Protein AF-A0A8T3MN57-F1 (afdb_monomer_lite)

Structure (mmCIF, N/CA/C/O backbone):
data_AF-A0A8T3MN57-F1
#
_entry.id   AF-A0A8T3MN57-F1
#
loop_
_atom_site.group_PDB
_atom_site.id
_atom_site.type_symbol
_atom_site.label_atom_id
_atom_site.label_alt_id
_atom_site.label_comp_id
_atom_site.label_asym_id
_atom_site.label_entity_id
_atom_site.label_seq_id
_atom_site.pdbx_PDB_ins_code
_atom_site.Cartn_x
_atom_site.Cartn_y
_atom_site.Cartn_z
_atom_site.occupancy
_atom_site.B_iso_or_equiv
_atom_site.auth_seq_id
_atom_site.auth_comp_id
_atom_site.auth_asym_id
_atom_site.auth_atom_id
_atom_site.pdbx_PDB_model_num
ATOM 1 N N . MET A 1 1 ? 10.415 9.735 13.860 1.00 86.62 1 MET A N 1
ATOM 2 C CA . MET A 1 1 ? 10.614 9.845 12.391 1.00 86.62 1 MET A CA 1
ATOM 3 C C . MET A 1 1 ? 10.932 8.474 11.804 1.00 86.62 1 MET A C 1
ATOM 5 O O . MET A 1 1 ? 11.729 7.764 12.402 1.00 86.62 1 MET A O 1
ATOM 9 N N . LEU A 1 2 ? 10.327 8.122 10.667 1.00 91.94 2 LEU A N 1
ATOM 10 C CA . LEU A 1 2 ? 10.632 6.912 9.894 1.00 91.94 2 LEU A CA 1
ATOM 11 C C . LEU A 1 2 ? 11.385 7.327 8.621 1.00 91.94 2 LEU A C 1
ATOM 13 O O . LEU A 1 2 ? 10.950 8.256 7.946 1.00 91.94 2 LEU A O 1
ATOM 17 N N . THR A 1 3 ? 12.515 6.693 8.307 1.00 95.44 3 THR A N 1
ATOM 18 C CA . THR A 1 3 ? 13.317 7.001 7.110 1.00 95.44 3 THR A CA 1
ATOM 19 C C . THR A 1 3 ? 13.701 5.732 6.356 1.00 95.44 3 THR A C 1
ATOM 21 O O . THR A 1 3 ? 13.674 4.632 6.911 1.00 95.44 3 THR A O 1
ATOM 24 N N . ALA A 1 4 ? 14.122 5.879 5.098 1.00 95.62 4 ALA A N 1
ATOM 25 C CA . ALA A 1 4 ? 14.683 4.778 4.312 1.00 95.62 4 ALA A CA 1
ATOM 26 C C . ALA A 1 4 ? 15.843 4.082 5.057 1.00 95.62 4 ALA A C 1
ATOM 28 O O . ALA A 1 4 ? 15.844 2.868 5.259 1.00 95.62 4 ALA A O 1
ATOM 29 N N . ALA A 1 5 ? 16.769 4.876 5.611 1.00 96.06 5 ALA A N 1
ATOM 30 C CA . ALA A 1 5 ? 17.891 4.370 6.399 1.00 96.06 5 ALA A CA 1
ATOM 31 C C . ALA A 1 5 ? 17.444 3.596 7.653 1.00 96.06 5 ALA A C 1
ATOM 33 O O . ALA A 1 5 ? 17.951 2.504 7.906 1.00 96.06 5 ALA A O 1
ATOM 34 N N . SER A 1 6 ? 16.474 4.114 8.422 1.00 95.75 6 SER A N 1
ATOM 35 C CA . SER A 1 6 ? 16.003 3.445 9.646 1.00 95.75 6 SER A CA 1
ATOM 36 C C . SER A 1 6 ? 15.219 2.161 9.371 1.00 95.75 6 SER A C 1
ATOM 38 O O . SER A 1 6 ? 15.065 1.336 10.265 1.00 95.75 6 SER A O 1
ATOM 40 N N . THR A 1 7 ? 14.699 2.004 8.155 1.00 97.38 7 THR A N 1
ATOM 41 C CA . THR A 1 7 ? 13.904 0.841 7.736 1.00 97.38 7 THR A CA 1
ATOM 42 C C . THR A 1 7 ? 14.691 -0.141 6.876 1.00 97.38 7 THR A C 1
ATOM 44 O O . THR A 1 7 ? 14.177 -1.213 6.566 1.00 97.38 7 THR A O 1
ATOM 47 N N . SER A 1 8 ? 15.946 0.175 6.525 1.00 97.00 8 SER A N 1
ATOM 48 C CA . SER A 1 8 ? 16.745 -0.617 5.581 1.00 97.00 8 SER A CA 1
ATOM 49 C C . SER A 1 8 ? 16.083 -0.778 4.202 1.00 97.00 8 SER A C 1
ATOM 51 O O . SER A 1 8 ? 16.273 -1.796 3.536 1.00 97.00 8 SER A O 1
ATOM 53 N N . THR A 1 9 ? 15.337 0.240 3.775 1.00 97.88 9 THR A N 1
ATOM 54 C CA . THR A 1 9 ? 14.643 0.326 2.481 1.00 97.88 9 THR A CA 1
ATOM 55 C C . THR A 1 9 ? 15.284 1.411 1.617 1.00 97.88 9 THR A C 1
ATOM 57 O O . THR A 1 9 ? 16.146 2.155 2.089 1.00 97.88 9 THR A O 1
ATOM 60 N N . GLU A 1 10 ? 14.862 1.519 0.361 1.00 98.12 10 GLU A N 1
ATOM 61 C CA . GLU A 1 10 ? 15.257 2.633 -0.504 1.00 98.12 10 GLU A CA 1
ATOM 62 C C . GLU A 1 10 ? 14.356 3.863 -0.318 1.00 98.12 10 GLU A C 1
ATOM 64 O O . GLU A 1 10 ? 14.734 4.984 -0.639 1.00 98.12 10 GLU A O 1
ATOM 69 N N . GLY A 1 11 ? 13.163 3.689 0.244 1.00 97.50 11 GLY A N 1
ATOM 70 C CA . GLY A 1 11 ? 12.185 4.758 0.379 1.00 97.50 11 GLY A CA 1
ATOM 71 C C . GLY A 1 11 ? 10.999 4.318 1.218 1.00 97.50 11 GLY A C 1
ATOM 72 O O . GLY A 1 11 ? 10.623 3.149 1.205 1.00 97.50 11 GLY A O 1
ATOM 73 N N . VAL A 1 12 ? 10.400 5.269 1.930 1.00 97.62 12 VAL A N 1
ATOM 74 C CA . VAL A 1 12 ? 9.142 5.082 2.658 1.00 97.62 12 VAL A CA 1
ATOM 75 C C . VAL A 1 12 ? 8.203 6.239 2.341 1.00 97.62 12 VAL A C 1
ATOM 77 O O . VAL A 1 12 ? 8.647 7.389 2.320 1.00 97.62 12 VAL A O 1
ATOM 80 N N . LYS A 1 13 ? 6.926 5.951 2.083 1.00 96.56 13 LYS A N 1
ATOM 81 C CA . LYS A 1 13 ? 5.904 6.963 1.781 1.00 96.56 13 LYS A CA 1
ATOM 82 C C . LYS A 1 13 ? 4.506 6.518 2.213 1.00 96.56 13 LYS A C 1
ATOM 84 O O . LYS A 1 13 ? 4.314 5.389 2.664 1.00 96.56 13 LYS A O 1
ATOM 89 N N . ASP A 1 14 ? 3.556 7.431 2.04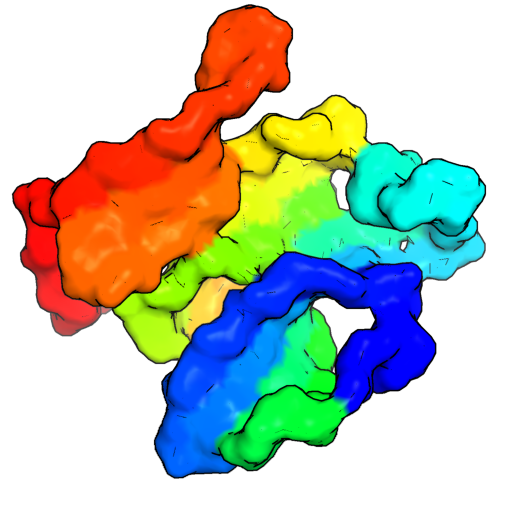3 1.00 96.62 14 ASP A N 1
ATOM 90 C CA . ASP A 1 14 ? 2.112 7.192 2.111 1.00 96.62 14 ASP A CA 1
ATOM 91 C C . ASP A 1 14 ? 1.664 6.447 3.385 1.00 96.62 14 ASP A C 1
ATOM 93 O O . ASP A 1 14 ? 1.171 5.321 3.307 1.00 96.62 14 ASP A O 1
ATOM 97 N N . PRO A 1 15 ? 1.875 7.031 4.582 1.00 96.69 15 PRO A N 1
ATOM 98 C CA . PRO A 1 15 ? 1.533 6.368 5.831 1.00 96.69 15 PRO A CA 1
ATOM 99 C C . PRO A 1 15 ? 0.013 6.306 6.052 1.00 96.69 15 PRO A C 1
ATOM 101 O O . PRO A 1 15 ? -0.676 7.322 5.987 1.00 96.69 15 PRO A O 1
ATOM 104 N N . VAL A 1 16 ? -0.486 5.136 6.449 1.00 96.50 16 VAL A N 1
ATOM 105 C CA . VAL A 1 16 ? -1.819 4.939 7.036 1.00 96.50 16 VAL A CA 1
ATOM 106 C C . VAL A 1 16 ? -1.643 4.690 8.527 1.00 96.50 16 VAL A C 1
ATOM 108 O O . VAL A 1 16 ? -1.056 3.685 8.926 1.00 96.50 16 VAL A O 1
ATOM 111 N N . ILE A 1 17 ? -2.136 5.608 9.358 1.00 94.94 17 ILE A N 1
ATOM 112 C CA . ILE A 1 17 ? -2.000 5.531 10.816 1.00 94.94 17 ILE A CA 1
ATOM 113 C C . ILE A 1 17 ? -3.338 5.128 11.428 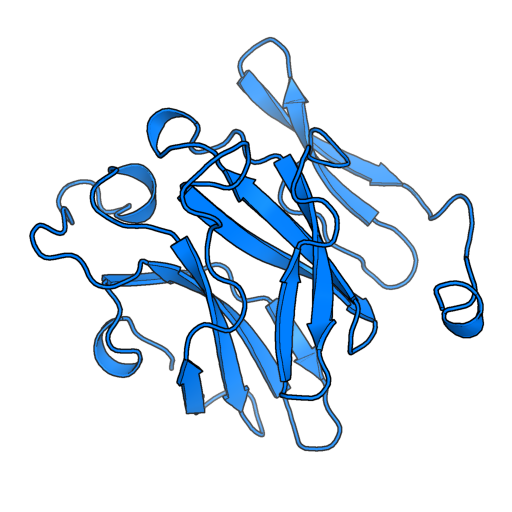1.00 94.94 17 ILE A C 1
ATOM 115 O O . ILE A 1 17 ? -4.352 5.784 11.201 1.00 94.94 17 ILE A O 1
ATOM 119 N N . VAL A 1 18 ? -3.326 4.077 12.242 1.00 93.81 18 VAL A N 1
ATOM 120 C CA . VAL A 1 18 ? -4.500 3.590 12.970 1.00 93.81 18 VAL A CA 1
ATOM 121 C C . VAL A 1 18 ? -4.200 3.466 14.457 1.00 93.81 18 VAL A C 1
ATOM 123 O O . VAL A 1 18 ? -3.080 3.147 14.864 1.00 93.81 18 VAL A O 1
ATOM 126 N N . ALA A 1 19 ? -5.214 3.713 15.281 1.00 93.00 19 ALA A N 1
ATOM 127 C CA . ALA A 1 19 ? -5.130 3.445 16.707 1.00 93.00 19 ALA A CA 1
ATOM 128 C C . ALA A 1 19 ? -5.146 1.932 16.975 1.00 93.00 19 ALA A C 1
ATOM 130 O O . ALA A 1 19 ? -5.798 1.153 16.282 1.00 93.00 19 ALA A O 1
ATOM 131 N N . SER A 1 20 ? -4.439 1.532 18.021 1.00 89.12 20 SER A N 1
ATOM 132 C CA . SER A 1 20 ? -4.390 0.180 18.566 1.00 89.12 20 SER A CA 1
ATOM 133 C C . SER A 1 20 ? -4.473 0.254 20.093 1.00 89.12 20 SER A C 1
ATOM 135 O O . SER A 1 20 ? -4.342 1.333 20.671 1.00 89.12 20 SER A O 1
ATOM 137 N N . GLY A 1 21 ? -4.662 -0.885 20.764 1.00 86.62 21 GLY A N 1
ATOM 138 C CA . GLY A 1 21 ? -4.699 -0.922 22.233 1.00 86.62 21 GLY A CA 1
ATOM 139 C C . GLY A 1 21 ? -3.417 -0.407 22.904 1.00 86.62 21 GLY A C 1
ATOM 140 O O . GLY A 1 21 ? -3.483 0.119 24.011 1.00 86.62 21 GLY A O 1
ATOM 141 N N . ASP A 1 22 ? -2.277 -0.495 22.212 1.00 84.88 22 ASP A N 1
ATOM 142 C CA . ASP A 1 22 ? -0.946 -0.182 22.749 1.00 84.88 22 ASP A CA 1
ATOM 143 C C . ASP A 1 22 ? -0.338 1.120 22.185 1.00 84.88 22 ASP A C 1
ATOM 145 O O . ASP A 1 22 ? 0.837 1.420 22.420 1.00 84.88 22 ASP A O 1
ATOM 149 N N . GLY A 1 23 ? -1.124 1.908 21.441 1.00 94.19 23 GLY A N 1
ATOM 150 C CA . GLY A 1 23 ? -0.684 3.146 20.793 1.00 94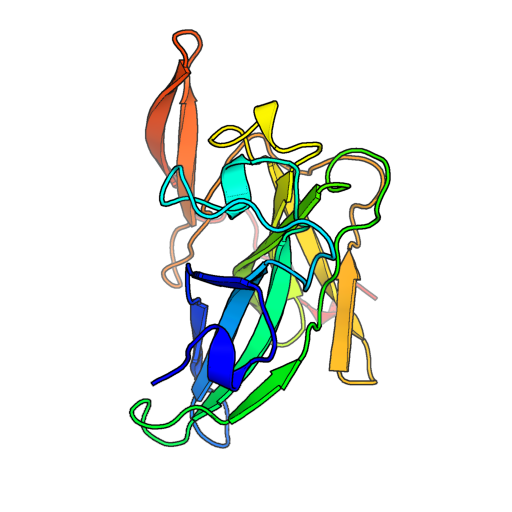.19 23 GLY A CA 1
ATOM 151 C C . GLY A 1 23 ? -1.123 3.216 19.335 1.00 94.19 23 GLY A C 1
ATOM 152 O O . GLY A 1 23 ? -2.262 2.900 19.004 1.00 94.19 23 GLY A O 1
ATOM 153 N N . LEU A 1 24 ? -0.219 3.605 18.446 1.00 95.75 24 LEU A N 1
ATOM 154 C CA . LEU A 1 24 ? -0.457 3.766 17.016 1.00 95.75 24 LEU A CA 1
ATOM 155 C C . LEU A 1 24 ? 0.288 2.707 16.207 1.00 95.75 24 LEU A C 1
ATOM 157 O O . LEU A 1 24 ? 1.443 2.373 16.484 1.00 95.75 24 LEU A O 1
ATOM 161 N N . VAL A 1 25 ? -0.365 2.247 15.149 1.00 96.06 25 VAL A N 1
ATOM 162 C CA . VAL A 1 25 ? 0.226 1.429 14.096 1.00 96.06 25 VAL A CA 1
ATOM 163 C C . VAL A 1 25 ? 0.253 2.257 12.820 1.00 96.06 25 VAL A C 1
ATOM 165 O O . VAL A 1 25 ? -0.745 2.875 12.459 1.00 96.06 25 VAL A O 1
ATOM 168 N N . MET A 1 26 ? 1.391 2.263 12.139 1.00 97.06 26 MET A N 1
ATOM 169 C CA . MET A 1 26 ? 1.563 2.841 10.814 1.00 97.06 26 MET A CA 1
ATOM 170 C C . MET A 1 26 ? 1.775 1.716 9.810 1.00 97.06 26 MET A C 1
ATOM 172 O O . MET A 1 26 ? 2.689 0.914 9.983 1.00 97.06 26 MET A O 1
ATOM 176 N N . PHE A 1 27 ? 0.980 1.702 8.749 1.00 98.06 27 PHE A N 1
ATOM 177 C CA . PHE A 1 27 ? 1.291 0.993 7.512 1.00 98.06 27 PHE A CA 1
ATOM 178 C C . PHE A 1 27 ? 1.934 1.993 6.562 1.00 98.06 27 PHE A C 1
ATOM 180 O O . PHE A 1 27 ? 1.442 3.110 6.436 1.00 98.06 27 PHE A O 1
ATOM 187 N N . ALA A 1 28 ? 3.043 1.632 5.931 1.00 98.25 28 ALA A N 1
ATOM 188 C CA . ALA A 1 28 ? 3.737 2.506 4.993 1.00 98.25 28 ALA A CA 1
ATOM 189 C C . ALA A 1 28 ? 4.123 1.728 3.740 1.00 98.25 28 ALA A C 1
ATOM 191 O O . ALA A 1 28 ? 4.542 0.570 3.829 1.00 98.25 28 ALA A O 1
ATOM 192 N N . SER A 1 29 ? 4.034 2.392 2.589 1.00 98.12 29 SER A N 1
ATOM 193 C CA . SER A 1 29 ? 4.659 1.901 1.366 1.00 98.12 29 SER A CA 1
ATOM 194 C C . SER A 1 29 ? 6.175 1.998 1.520 1.00 98.12 29 SER A C 1
ATOM 196 O O . SER A 1 29 ? 6.707 3.039 1.910 1.00 98.12 29 SER A O 1
ATOM 198 N N . ALA A 1 30 ? 6.861 0.895 1.252 1.00 98.44 30 ALA A N 1
ATOM 199 C CA . ALA A 1 30 ? 8.286 0.716 1.446 1.00 98.44 30 ALA A CA 1
ATOM 200 C C . ALA A 1 30 ? 8.920 0.184 0.158 1.00 98.44 30 ALA A C 1
ATOM 202 O O . ALA A 1 30 ? 8.650 -0.943 -0.262 1.00 98.44 30 ALA A O 1
ATOM 203 N N . ALA A 1 31 ? 9.797 0.982 -0.448 1.00 98.19 31 ALA A N 1
ATOM 204 C CA . ALA A 1 31 ? 10.600 0.563 -1.586 1.00 98.19 31 ALA A CA 1
ATOM 205 C C . ALA A 1 31 ? 11.656 -0.440 -1.106 1.00 98.19 31 ALA A C 1
ATOM 207 O O . ALA A 1 31 ? 12.621 -0.078 -0.429 1.00 98.19 31 ALA A O 1
ATOM 208 N N . LEU A 1 32 ? 11.454 -1.716 -1.422 1.00 97.75 32 LEU A N 1
ATOM 209 C CA . LEU A 1 32 ? 12.353 -2.794 -1.033 1.00 97.75 32 LEU A CA 1
ATOM 210 C C . LEU A 1 32 ? 13.770 -2.530 -1.550 1.00 97.75 32 LEU A C 1
ATOM 212 O O . LEU A 1 32 ? 13.963 -1.963 -2.626 1.00 97.75 32 LEU A O 1
ATOM 216 N N . ARG A 1 33 ? 14.763 -2.975 -0.773 1.00 96.75 33 ARG A N 1
ATOM 217 C CA . ARG A 1 33 ? 16.181 -2.828 -1.115 1.00 96.75 33 ARG A CA 1
ATOM 218 C C . ARG A 1 33 ? 16.462 -3.389 -2.507 1.00 96.75 33 ARG A C 1
ATOM 220 O O . ARG A 1 33 ? 16.067 -4.513 -2.819 1.00 96.75 33 ARG A O 1
ATOM 227 N N . SER A 1 34 ? 17.213 -2.631 -3.296 1.00 95.50 34 SER A N 1
ATOM 228 C CA . SER A 1 34 ? 17.650 -3.027 -4.632 1.00 95.50 34 SER A CA 1
ATOM 229 C C . SER A 1 34 ? 19.171 -3.021 -4.733 1.00 95.50 34 SER A C 1
ATOM 231 O O . SER A 1 34 ? 19.857 -2.318 -3.998 1.00 95.50 34 SER A O 1
ATOM 233 N N . ALA A 1 35 ? 19.716 -3.823 -5.647 1.00 95.44 35 ALA A N 1
ATOM 234 C CA . ALA A 1 35 ? 21.143 -3.790 -5.969 1.00 95.44 35 ALA A CA 1
ATOM 235 C C . ALA A 1 35 ? 21.511 -2.595 -6.866 1.00 95.44 35 ALA A C 1
ATOM 237 O O . ALA A 1 35 ? 22.678 -2.215 -6.937 1.00 95.44 35 ALA A O 1
ATOM 238 N N . VAL A 1 36 ? 20.524 -2.027 -7.563 1.00 95.62 36 VAL A N 1
ATOM 239 C CA . VAL A 1 36 ? 20.692 -0.942 -8.539 1.00 95.62 36 VAL A CA 1
ATOM 240 C C . VAL A 1 36 ? 19.615 0.137 -8.350 1.00 95.62 36 VAL A C 1
ATOM 242 O O . VAL A 1 36 ? 18.882 0.426 -9.292 1.00 95.62 36 VAL A O 1
ATOM 245 N N . PRO A 1 37 ? 19.461 0.707 -7.139 1.00 95.69 37 PRO A N 1
ATOM 246 C CA . PRO A 1 37 ? 18.421 1.696 -6.887 1.00 95.69 37 PRO A CA 1
ATOM 247 C C . PRO A 1 37 ? 18.670 2.964 -7.712 1.00 95.69 37 PRO A C 1
ATOM 249 O O . PRO A 1 37 ? 19.789 3.483 -7.739 1.00 95.69 37 PRO A O 1
ATOM 252 N N . ASP A 1 38 ? 17.623 3.481 -8.354 1.00 96.56 38 ASP A N 1
ATOM 253 C CA . ASP A 1 38 ? 17.659 4.769 -9.046 1.00 96.56 38 ASP A CA 1
ATOM 254 C C . ASP A 1 38 ? 16.920 5.840 -8.237 1.00 96.56 38 ASP A C 1
ATOM 256 O O . ASP A 1 38 ? 15.705 5.804 -8.061 1.00 96.56 38 ASP A O 1
ATOM 260 N N . HIS A 1 39 ? 17.682 6.813 -7.740 1.00 96.12 39 HIS A N 1
ATOM 261 C CA . HIS A 1 39 ? 17.171 7.959 -6.986 1.00 96.12 39 HIS A CA 1
ATOM 262 C C . HIS A 1 39 ? 17.148 9.253 -7.815 1.00 96.12 39 HIS A C 1
ATOM 264 O O . HIS A 1 39 ? 16.785 10.306 -7.292 1.00 96.12 39 HIS A O 1
ATOM 270 N N . ALA A 1 40 ? 17.543 9.221 -9.095 1.00 96.56 40 ALA A N 1
ATOM 271 C CA . ALA A 1 40 ? 17.743 10.423 -9.907 1.00 96.56 40 ALA A CA 1
ATOM 272 C C . ALA A 1 40 ? 16.446 11.202 -10.181 1.00 96.56 40 ALA A C 1
ATOM 274 O O . ALA A 1 40 ? 16.484 12.427 -10.298 1.00 96.56 40 ALA A O 1
ATOM 275 N N . SER A 1 41 ? 15.303 10.511 -10.262 1.00 92.75 41 SER A N 1
ATOM 276 C CA . SER A 1 41 ? 13.984 11.124 -10.480 1.00 92.75 41 SER A CA 1
ATOM 277 C C . SER A 1 41 ? 13.402 11.794 -9.228 1.00 92.75 41 SER A C 1
ATOM 279 O O . SER A 1 41 ? 12.466 12.583 -9.341 1.00 92.75 41 SER A O 1
ATOM 281 N N . GLY A 1 42 ? 13.909 11.462 -8.035 1.00 93.06 42 GLY A N 1
ATOM 282 C CA . GLY A 1 42 ? 13.272 11.799 -6.757 1.00 93.06 42 GLY A CA 1
ATOM 283 C C . GLY A 1 42 ? 12.045 10.940 -6.408 1.00 93.06 42 GLY A C 1
ATOM 284 O O . GLY A 1 42 ? 11.524 11.065 -5.303 1.00 93.06 42 GLY A O 1
ATOM 285 N N . ASP A 1 43 ? 11.614 10.046 -7.302 1.00 94.06 43 ASP A N 1
ATOM 286 C CA . ASP A 1 43 ? 10.555 9.059 -7.077 1.00 94.06 43 ASP A CA 1
ATOM 287 C C . ASP A 1 43 ? 11.069 7.667 -7.442 1.00 94.06 43 ASP A C 1
ATOM 289 O O . ASP A 1 43 ? 10.873 7.181 -8.557 1.00 94.06 43 ASP A O 1
ATOM 293 N N . ILE A 1 44 ? 11.743 7.021 -6.488 1.00 96.25 44 ILE A N 1
ATOM 294 C CA . ILE A 1 44 ? 12.288 5.675 -6.687 1.00 96.25 44 ILE A CA 1
ATOM 295 C C . ILE A 1 44 ? 11.195 4.637 -6.976 1.00 96.25 44 ILE A C 1
ATOM 297 O O . ILE A 1 44 ? 11.441 3.687 -7.720 1.00 96.25 44 ILE A O 1
ATOM 301 N N . PHE A 1 45 ? 9.974 4.844 -6.467 1.00 96.44 45 PHE A N 1
ATOM 302 C CA . PHE A 1 45 ? 8.838 3.946 -6.684 1.00 96.44 45 PHE A CA 1
ATOM 303 C C . PHE A 1 45 ? 8.413 3.909 -8.155 1.00 96.44 45 PHE A C 1
ATOM 305 O O . PHE A 1 45 ? 7.950 2.873 -8.620 1.00 96.44 45 PHE A O 1
ATOM 312 N N . GLY A 1 46 ? 8.627 4.989 -8.907 1.00 96.06 46 GLY A N 1
ATOM 313 C CA . GLY A 1 46 ? 8.325 5.069 -10.337 1.00 96.06 46 GLY A CA 1
ATOM 314 C C . GLY A 1 46 ? 9.441 4.588 -11.275 1.00 96.06 46 GLY A C 1
ATOM 315 O O . GLY A 1 46 ? 9.282 4.688 -12.487 1.00 96.06 46 GLY A O 1
ATOM 316 N N . THR A 1 47 ? 10.579 4.098 -10.766 1.00 96.19 47 THR A N 1
ATOM 317 C CA . THR A 1 47 ? 11.766 3.824 -11.613 1.00 96.19 47 THR A CA 1
ATOM 318 C C . THR A 1 47 ? 11.841 2.419 -12.199 1.00 96.19 47 THR A C 1
ATOM 320 O O . THR A 1 47 ? 12.628 2.181 -13.112 1.00 96.19 47 THR A O 1
ATOM 323 N N . GLY A 1 48 ? 11.103 1.454 -11.648 1.00 95.94 48 GLY A N 1
ATOM 324 C CA . GLY A 1 48 ? 11.245 0.042 -12.021 1.00 95.94 48 GLY A CA 1
ATOM 325 C C . GLY A 1 48 ? 12.452 -0.657 -11.395 1.00 95.94 48 GLY A C 1
ATOM 326 O O . GLY A 1 48 ? 12.635 -1.855 -11.600 1.00 95.94 48 GLY A O 1
ATOM 327 N N . THR A 1 49 ? 13.268 0.053 -10.608 1.00 96.62 49 THR A N 1
ATOM 328 C CA . THR A 1 49 ? 14.468 -0.516 -9.970 1.00 96.62 49 THR A CA 1
ATOM 329 C C . THR A 1 49 ? 14.202 -1.135 -8.599 1.00 96.62 49 THR A C 1
ATOM 331 O O . THR A 1 49 ? 15.073 -1.818 -8.058 1.00 96.62 49 THR A O 1
ATOM 334 N N . VAL A 1 50 ? 13.006 -0.935 -8.044 1.00 97.19 50 VAL A N 1
ATOM 335 C CA . VAL A 1 50 ? 12.561 -1.438 -6.736 1.00 97.19 50 VAL A CA 1
ATOM 336 C C . VAL A 1 50 ? 11.174 -2.060 -6.855 1.00 97.19 50 VAL A C 1
ATOM 338 O O . VAL A 1 50 ? 10.456 -1.801 -7.810 1.00 97.19 50 VAL A O 1
ATOM 341 N N . ARG A 1 51 ? 10.776 -2.851 -5.860 1.00 97.75 51 ARG A N 1
ATOM 342 C CA . ARG A 1 51 ? 9.371 -3.230 -5.631 1.00 97.75 51 ARG A CA 1
ATOM 343 C C . ARG A 1 51 ? 8.852 -2.512 -4.391 1.00 97.75 51 ARG A C 1
ATOM 345 O O . ARG A 1 51 ? 9.643 -2.193 -3.506 1.00 97.75 51 ARG A O 1
ATOM 352 N N . SER A 1 52 ? 7.549 -2.271 -4.318 1.00 97.94 52 SER A N 1
ATOM 353 C CA . SER A 1 52 ? 6.909 -1.491 -3.254 1.00 97.94 52 SER A CA 1
ATOM 354 C C . SER A 1 52 ? 6.037 -2.387 -2.375 1.00 97.94 52 SER A C 1
ATOM 356 O O . SER A 1 52 ? 4.976 -2.839 -2.790 1.00 97.94 52 SER A O 1
ATOM 358 N N . ALA A 1 53 ? 6.485 -2.675 -1.158 1.00 98.62 53 ALA A N 1
ATOM 359 C CA . ALA A 1 53 ? 5.724 -3.466 -0.192 1.00 98.62 53 ALA A CA 1
ATOM 360 C C . ALA A 1 53 ? 4.990 -2.571 0.807 1.00 98.62 53 ALA A C 1
ATOM 362 O O . ALA A 1 53 ? 5.372 -1.423 1.020 1.00 98.62 53 ALA A O 1
ATOM 363 N N . THR A 1 54 ? 3.994 -3.113 1.502 1.00 98.75 54 THR A N 1
ATOM 364 C CA . THR A 1 54 ? 3.542 -2.513 2.757 1.00 98.75 54 THR A CA 1
ATOM 365 C C . THR A 1 54 ? 4.404 -3.055 3.873 1.00 98.75 54 THR A C 1
ATOM 367 O O . THR A 1 54 ? 4.488 -4.270 4.049 1.00 98.75 54 THR A O 1
ATOM 370 N N . GLY A 1 55 ? 4.981 -2.175 4.680 1.00 98.38 55 GLY A N 1
ATOM 371 C CA . GLY A 1 55 ? 5.495 -2.560 5.986 1.00 98.38 55 GLY A CA 1
ATOM 372 C C . GLY A 1 55 ? 4.826 -1.812 7.120 1.00 98.38 55 GLY A C 1
ATOM 373 O O . GLY A 1 55 ? 4.004 -0.920 6.906 1.00 98.38 55 GLY A O 1
ATOM 374 N N . ILE A 1 56 ? 5.161 -2.227 8.336 1.00 97.62 56 ILE A N 1
ATOM 375 C CA . ILE A 1 56 ? 4.487 -1.786 9.550 1.00 97.62 56 ILE A CA 1
ATOM 376 C C . ILE A 1 56 ? 5.477 -1.164 10.538 1.00 97.62 56 ILE A C 1
ATOM 378 O O . ILE A 1 56 ? 6.608 -1.631 10.711 1.00 97.62 56 ILE A O 1
ATOM 382 N N . ALA A 1 57 ? 5.040 -0.110 11.219 1.00 97.19 57 ALA A N 1
ATOM 383 C CA . ALA A 1 57 ? 5.732 0.473 12.356 1.00 97.19 57 ALA A CA 1
ATOM 384 C C . ALA A 1 57 ? 4.766 0.717 13.517 1.00 97.19 57 ALA A C 1
ATOM 386 O O . ALA A 1 57 ? 3.583 0.970 13.309 1.00 97.19 57 ALA A O 1
ATOM 387 N N . GLN A 1 58 ? 5.278 0.689 14.745 1.00 96.00 58 GLN A N 1
ATOM 388 C CA . GLN A 1 58 ? 4.506 1.015 15.946 1.00 96.00 58 GLN A CA 1
ATOM 389 C C . GLN A 1 58 ? 5.057 2.261 16.630 1.00 96.00 58 GLN A C 1
ATOM 391 O O . GLN A 1 58 ? 6.269 2.457 16.687 1.00 96.00 58 GLN A O 1
ATOM 396 N N . GLY A 1 59 ? 4.183 3.091 17.185 1.00 94.12 59 GLY A N 1
ATOM 397 C CA . GLY A 1 59 ? 4.570 4.272 17.951 1.00 94.12 59 GLY A CA 1
ATOM 398 C C . GLY A 1 59 ? 3.553 4.558 19.046 1.00 94.12 59 GLY A C 1
ATOM 399 O O . GLY A 1 59 ? 2.359 4.479 18.802 1.00 94.12 59 GLY A O 1
ATOM 400 N N . ARG A 1 60 ? 3.994 4.900 20.262 1.00 88.19 60 ARG A N 1
ATOM 401 C CA . ARG A 1 60 ? 3.061 5.187 21.372 1.00 88.19 60 ARG A CA 1
ATOM 402 C C . ARG A 1 60 ? 2.292 6.495 21.171 1.00 88.19 60 ARG A C 1
ATOM 404 O O . ARG A 1 60 ? 1.082 6.516 21.342 1.00 88.19 60 ARG A O 1
ATOM 411 N N . GLU A 1 61 ? 3.002 7.553 20.783 1.00 85.06 61 GLU A N 1
ATOM 412 C CA . GLU A 1 61 ? 2.468 8.926 20.686 1.00 85.06 61 GLU A CA 1
ATOM 413 C C . GLU A 1 61 ? 2.664 9.542 19.286 1.00 85.06 61 GLU A C 1
ATOM 415 O O . GLU A 1 61 ? 2.394 10.715 19.065 1.00 85.06 61 GLU A O 1
ATOM 420 N N . GLY A 1 62 ? 3.146 8.758 18.314 1.00 80.31 62 GLY A N 1
ATOM 421 C CA . GLY A 1 62 ? 3.325 9.194 16.920 1.00 80.31 62 GLY A CA 1
ATOM 422 C C . GLY A 1 62 ? 4.613 9.973 16.619 1.00 80.31 62 GLY A C 1
ATOM 423 O O . GLY A 1 62 ? 4.897 10.268 15.459 1.00 80.31 62 GLY A O 1
ATOM 424 N N . GLU A 1 63 ? 5.438 10.258 17.628 1.00 86.00 63 GLU A N 1
ATOM 425 C CA . GLU A 1 63 ? 6.710 10.981 17.457 1.00 86.00 63 GLU A CA 1
ATOM 426 C C . GLU A 1 63 ? 7.871 10.050 17.044 1.00 86.00 63 GLU A C 1
ATOM 428 O O . GLU A 1 63 ? 8.681 10.349 16.152 1.00 86.00 63 GLU A O 1
ATOM 433 N N . ALA A 1 64 ? 7.919 8.866 17.660 1.00 91.38 64 ALA A N 1
ATOM 434 C CA . ALA A 1 64 ? 8.895 7.812 17.400 1.00 91.38 64 ALA A CA 1
ATOM 435 C C . ALA A 1 64 ? 8.203 6.551 16.872 1.00 91.38 64 ALA A C 1
ATOM 437 O O . ALA A 1 64 ? 7.163 6.143 17.387 1.00 91.38 64 ALA A O 1
ATOM 438 N N . TRP A 1 65 ? 8.814 5.935 15.858 1.00 95.75 65 TRP A N 1
ATOM 439 C CA . TRP A 1 65 ? 8.267 4.782 15.147 1.00 95.75 65 TRP A CA 1
ATOM 440 C C . TRP A 1 65 ? 9.275 3.634 15.165 1.00 95.75 65 TRP A C 1
ATOM 442 O O . TRP A 1 65 ? 10.410 3.791 14.717 1.00 95.75 65 TRP A O 1
ATOM 452 N N . ALA A 1 66 ? 8.853 2.486 15.683 1.00 95.94 66 ALA A N 1
ATOM 453 C CA . ALA A 1 66 ? 9.593 1.236 15.673 1.00 95.94 66 ALA A CA 1
ATOM 454 C C . ALA A 1 66 ? 9.170 0.416 14.450 1.00 95.94 66 ALA A C 1
ATOM 456 O O . ALA A 1 66 ? 8.084 -0.163 14.434 1.00 95.94 66 ALA A O 1
ATOM 457 N N . TRP A 1 67 ? 10.018 0.403 13.422 1.00 97.56 67 TRP A N 1
ATOM 458 C CA . TRP A 1 67 ? 9.822 -0.401 12.216 1.00 97.56 67 TRP A CA 1
ATOM 459 C C . TRP A 1 67 ? 9.881 -1.897 12.526 1.00 97.56 67 TRP A C 1
ATOM 461 O O . TRP A 1 67 ? 10.773 -2.335 13.252 1.00 97.56 67 TRP A O 1
ATOM 471 N N . GLN A 1 68 ? 8.963 -2.675 11.953 1.00 96.75 68 GLN A N 1
ATOM 472 C CA . GLN A 1 68 ? 8.909 -4.131 12.135 1.00 96.75 68 GLN A CA 1
ATOM 473 C C . GLN A 1 68 ? 9.171 -4.907 10.841 1.00 96.75 68 GLN A C 1
ATOM 475 O O . GLN A 1 68 ? 9.400 -6.111 10.901 1.00 96.75 68 GLN A O 1
ATOM 480 N N . GLY A 1 69 ? 9.196 -4.226 9.693 1.00 97.56 69 GLY A N 1
ATOM 481 C CA . GLY A 1 69 ? 9.454 -4.838 8.392 1.00 97.56 69 GLY A CA 1
ATOM 482 C C . GLY A 1 69 ? 8.240 -4.844 7.460 1.00 97.56 69 GLY A C 1
ATOM 483 O O . GLY A 1 69 ? 7.169 -4.351 7.829 1.00 97.56 69 GLY A O 1
ATOM 484 N N . PRO A 1 70 ? 8.420 -5.382 6.240 1.00 98.00 70 PRO A N 1
ATOM 485 C CA . PRO A 1 70 ? 7.334 -5.669 5.310 1.00 98.00 70 PRO A CA 1
ATOM 486 C C . PRO A 1 70 ? 6.348 -6.676 5.910 1.00 98.00 70 PRO A C 1
ATOM 488 O O . PRO A 1 70 ? 6.749 -7.613 6.596 1.00 98.00 70 PRO A O 1
ATOM 491 N N . VAL A 1 71 ? 5.062 -6.481 5.635 1.00 98.31 71 VAL A N 1
ATOM 492 C CA . VAL A 1 71 ? 3.977 -7.377 6.056 1.00 98.31 71 VAL A CA 1
ATOM 493 C C . VAL A 1 71 ? 3.071 -7.806 4.907 1.00 98.31 71 VAL A C 1
ATOM 495 O O . VAL A 1 71 ? 2.444 -8.850 5.024 1.00 98.31 71 VAL A O 1
ATOM 498 N N . LEU A 1 72 ? 3.023 -7.039 3.813 1.00 98.62 72 LEU A N 1
ATOM 499 C CA . LEU A 1 72 ? 2.388 -7.414 2.549 1.00 98.62 72 LEU A CA 1
ATOM 500 C C . LEU A 1 72 ? 3.374 -7.093 1.425 1.00 98.62 72 LEU A C 1
ATOM 502 O O . LEU A 1 72 ? 3.628 -5.919 1.146 1.00 98.62 72 LEU A O 1
ATOM 506 N N . GLU A 1 73 ? 3.957 -8.126 0.827 1.00 98.00 73 GLU A N 1
ATOM 507 C CA . GLU A 1 73 ? 4.877 -7.981 -0.301 1.00 98.00 73 GLU A CA 1
ATOM 508 C C . GLU A 1 73 ? 4.145 -8.150 -1.640 1.00 98.00 73 GLU A C 1
ATOM 510 O O . GLU A 1 73 ? 3.202 -8.946 -1.715 1.00 98.00 73 GLU A O 1
ATOM 515 N N . PRO A 1 74 ? 4.601 -7.464 -2.707 1.00 97.38 74 PRO A N 1
ATOM 516 C CA . PRO A 1 74 ? 4.133 -7.720 -4.058 1.00 97.38 74 PRO A CA 1
ATOM 517 C C . PRO A 1 74 ? 4.323 -9.184 -4.421 1.00 97.38 74 PRO A C 1
ATOM 519 O O . PRO A 1 74 ? 5.370 -9.777 -4.149 1.00 97.38 74 PRO A O 1
ATOM 522 N N . SER A 1 75 ? 3.329 -9.747 -5.093 1.00 91.56 75 SER A N 1
ATOM 523 C CA . SER A 1 75 ? 3.325 -11.133 -5.578 1.00 91.56 75 SER A CA 1
ATOM 524 C C . SER A 1 75 ? 4.526 -11.449 -6.480 1.00 91.56 75 SER A C 1
ATOM 526 O O . SER A 1 75 ? 4.990 -12.587 -6.543 1.00 91.56 75 SER A O 1
ATOM 528 N N . GLY A 1 76 ? 5.068 -10.430 -7.155 1.00 93.75 76 GLY A N 1
ATOM 529 C CA . GLY A 1 76 ? 6.122 -10.570 -8.155 1.00 93.75 76 GLY A CA 1
ATOM 530 C C . GLY A 1 76 ? 5.612 -11.036 -9.520 1.00 93.75 76 GLY A C 1
ATOM 531 O O . GLY A 1 76 ? 6.403 -11.095 -10.460 1.00 93.75 76 GLY A O 1
ATOM 532 N N . ASP A 1 77 ? 4.316 -11.325 -9.642 1.00 93.69 77 ASP A N 1
ATOM 533 C CA . ASP A 1 77 ? 3.622 -11.676 -10.875 1.00 93.69 77 ASP A CA 1
ATOM 534 C C . ASP A 1 77 ? 2.174 -11.145 -10.880 1.00 93.69 77 ASP A C 1
ATOM 536 O O . ASP A 1 77 ? 1.685 -10.574 -9.917 1.00 93.69 77 ASP A O 1
ATOM 540 N N . GLY A 1 78 ? 1.474 -11.233 -12.010 1.00 95.12 78 GLY A N 1
ATOM 541 C CA . GLY A 1 78 ? 0.081 -10.783 -12.070 1.00 95.12 78 GLY A CA 1
ATOM 542 C C . GLY A 1 78 ? -0.108 -9.269 -11.909 1.00 95.12 78 GLY A C 1
ATOM 543 O O . GLY A 1 78 ? 0.699 -8.465 -12.371 1.00 95.12 78 GLY A O 1
ATOM 544 N N . TRP A 1 79 ? -1.254 -8.873 -11.354 1.00 97.50 79 TRP A N 1
ATOM 545 C CA . TRP A 1 79 ? -1.737 -7.492 -11.435 1.00 97.50 79 TRP A CA 1
ATOM 546 C C . TRP A 1 79 ? -1.131 -6.559 -10.374 1.00 97.50 79 TRP A C 1
ATOM 548 O O . TRP A 1 79 ? -1.083 -5.351 -10.610 1.00 97.50 79 TRP A O 1
ATOM 558 N N . ASP A 1 80 ? -0.642 -7.115 -9.265 1.00 97.69 80 ASP A N 1
ATOM 559 C CA . ASP A 1 80 ? 0.016 -6.442 -8.137 1.00 97.69 80 ASP A CA 1
ATOM 560 C C . ASP A 1 80 ? 1.490 -6.874 -7.982 1.00 97.69 80 ASP A C 1
ATOM 562 O O . ASP A 1 80 ? 2.065 -6.841 -6.894 1.00 97.69 80 ASP A O 1
ATOM 566 N N . ALA A 1 81 ? 2.117 -7.276 -9.094 1.00 97.69 81 ALA A N 1
ATOM 567 C CA . ALA A 1 81 ? 3.487 -7.787 -9.145 1.00 97.69 81 ALA A CA 1
ATOM 568 C C . ALA A 1 81 ? 4.556 -6.812 -8.619 1.00 97.69 81 ALA A C 1
ATOM 570 O O . ALA A 1 81 ? 5.651 -7.230 -8.226 1.00 97.69 81 ALA A O 1
ATOM 571 N N . TYR A 1 82 ? 4.269 -5.512 -8.668 1.00 98.25 82 TYR A N 1
ATOM 572 C CA . TYR A 1 82 ? 5.224 -4.437 -8.427 1.00 98.25 82 TYR A CA 1
ATOM 573 C C . TYR A 1 82 ? 4.962 -3.670 -7.132 1.00 98.25 82 TYR A C 1
ATOM 575 O O . TYR A 1 82 ? 5.915 -3.341 -6.423 1.00 98.25 82 TYR A O 1
ATOM 583 N N . GLU A 1 83 ? 3.695 -3.406 -6.811 1.00 98.38 83 GLU A N 1
ATOM 584 C CA . GLU A 1 83 ? 3.293 -2.689 -5.600 1.00 98.38 83 GLU A CA 1
ATOM 585 C C . GLU A 1 83 ? 2.144 -3.390 -4.885 1.00 98.38 83 GLU A C 1
ATOM 587 O O . GLU A 1 83 ? 1.213 -3.861 -5.532 1.00 98.38 83 GLU A O 1
ATOM 592 N N . THR A 1 84 ? 2.203 -3.379 -3.553 1.00 98.38 84 THR A N 1
ATOM 593 C CA . THR A 1 84 ? 1.096 -3.685 -2.643 1.00 98.38 84 THR A CA 1
ATOM 594 C C . THR A 1 84 ? 1.123 -2.700 -1.470 1.00 98.38 84 THR A C 1
ATOM 596 O O . THR A 1 84 ? 1.774 -2.959 -0.453 1.00 98.38 84 THR A O 1
ATOM 599 N N . ARG A 1 85 ? 0.436 -1.559 -1.591 1.00 98.12 85 ARG A N 1
ATOM 600 C CA . ARG A 1 85 ? 0.342 -0.505 -0.564 1.00 98.12 85 ARG A CA 1
ATOM 601 C C . ARG A 1 85 ? -1.023 -0.543 0.119 1.00 98.12 85 ARG A C 1
ATOM 603 O O . ARG A 1 85 ? -2.014 -0.144 -0.478 1.00 98.12 85 ARG A O 1
ATOM 610 N N . ILE A 1 86 ? -1.097 -0.958 1.382 1.00 98.50 86 ILE A N 1
ATOM 611 C CA . ILE A 1 86 ? -2.321 -0.807 2.181 1.00 98.50 86 ILE A CA 1
ATOM 612 C C . ILE A 1 86 ? -2.647 0.685 2.296 1.00 98.50 86 ILE A C 1
ATOM 614 O O . ILE A 1 86 ? -1.852 1.451 2.837 1.00 98.50 86 ILE A O 1
ATOM 618 N N . SER A 1 87 ? -3.821 1.075 1.796 1.00 96.50 87 SER A N 1
ATOM 619 C CA . SER A 1 87 ? -4.306 2.461 1.801 1.00 96.50 87 SER A CA 1
ATOM 620 C C . SER A 1 87 ? -5.449 2.675 2.800 1.00 96.50 87 SER A C 1
ATOM 622 O O . SER A 1 87 ? -5.661 3.789 3.274 1.00 96.50 87 SER A O 1
ATOM 624 N N . CYS A 1 88 ? -6.179 1.612 3.158 1.00 96.69 88 CYS A N 1
ATOM 625 C CA . CYS A 1 88 ? -7.316 1.688 4.071 1.00 96.69 88 CYS A CA 1
ATOM 626 C C . CYS A 1 88 ? -7.501 0.383 4.846 1.00 96.69 88 CYS A C 1
ATOM 628 O O . CYS A 1 88 ? -7.619 -0.690 4.256 1.00 96.69 88 CYS A O 1
ATOM 630 N N . LEU A 1 89 ? -7.581 0.476 6.176 1.00 95.69 89 LEU A N 1
ATOM 631 C CA . LEU A 1 89 ? -8.084 -0.623 6.997 1.00 95.69 89 LEU A CA 1
ATOM 632 C C . LEU A 1 89 ? -9.607 -0.565 7.084 1.00 95.69 89 LEU A C 1
ATOM 634 O O . LEU A 1 89 ? -10.180 0.466 7.430 1.00 95.69 89 LEU A O 1
ATOM 638 N N . LEU A 1 90 ? -10.239 -1.707 6.825 1.00 92.06 90 LEU A N 1
ATOM 639 C CA . LEU A 1 90 ? -11.670 -1.927 7.028 1.00 92.06 90 LEU A CA 1
ATOM 640 C C . LEU A 1 90 ? -11.944 -2.549 8.403 1.00 92.06 90 LEU A C 1
ATOM 642 O O . LEU A 1 90 ? -12.967 -2.274 9.022 1.00 92.06 90 LEU A O 1
ATOM 646 N N . ALA A 1 91 ? -11.017 -3.385 8.875 1.00 91.62 91 ALA A N 1
ATOM 647 C CA . ALA A 1 91 ? -11.031 -4.030 10.182 1.00 91.62 91 ALA A CA 1
ATOM 648 C C . ALA A 1 91 ? -9.581 -4.299 10.643 1.00 91.62 91 ALA A C 1
ATOM 650 O O . ALA A 1 91 ? -8.654 -4.164 9.839 1.00 91.62 91 ALA A O 1
ATOM 651 N N . PRO A 1 92 ? -9.345 -4.717 11.903 1.00 90.88 92 PRO A N 1
ATOM 652 C CA . PRO A 1 92 ? -7.996 -5.035 12.386 1.00 90.88 92 PRO A CA 1
ATOM 653 C C . PRO A 1 92 ? -7.250 -6.108 11.572 1.00 90.88 92 PRO A C 1
ATOM 655 O O . PRO A 1 92 ? -6.019 -6.151 11.608 1.00 90.88 92 PRO A O 1
ATOM 658 N N . ASP A 1 93 ? -7.980 -6.976 10.866 1.00 94.12 93 ASP A N 1
ATOM 659 C CA . ASP A 1 93 ? -7.456 -8.059 10.032 1.00 94.12 93 ASP A CA 1
ATOM 660 C C . ASP A 1 93 ? -7.838 -7.941 8.547 1.00 94.12 93 ASP A C 1
ATOM 662 O O . ASP A 1 93 ? -7.553 -8.863 7.787 1.00 94.12 93 ASP A O 1
ATOM 666 N N . LEU A 1 94 ? -8.459 -6.837 8.112 1.00 96.12 94 LEU A N 1
ATOM 667 C CA . LEU A 1 94 ? -8.952 -6.664 6.742 1.00 96.12 94 LEU A CA 1
ATOM 668 C C . LEU A 1 94 ? -8.616 -5.275 6.195 1.00 96.12 94 LEU A C 1
ATOM 670 O O . LEU A 1 94 ? -8.942 -4.258 6.810 1.00 96.12 94 LEU A O 1
ATOM 674 N N . ALA A 1 95 ? -8.014 -5.236 5.010 1.00 97.62 95 ALA A N 1
ATOM 675 C CA . ALA A 1 95 ? -7.531 -4.015 4.381 1.00 97.62 95 ALA A CA 1
ATOM 676 C C . ALA A 1 95 ? -7.851 -3.963 2.887 1.00 97.62 95 ALA A C 1
ATOM 678 O O . ALA A 1 95 ? -7.902 -4.992 2.211 1.00 97.62 95 ALA A O 1
ATOM 679 N N . LEU A 1 96 ? -7.982 -2.745 2.374 1.00 97.88 96 LEU A N 1
ATOM 680 C CA . LEU A 1 96 ? -7.826 -2.432 0.962 1.00 97.88 96 LEU A CA 1
ATOM 681 C C . LEU A 1 96 ? -6.378 -2.015 0.707 1.00 97.88 96 LEU A C 1
ATOM 683 O O . LEU A 1 96 ? -5.777 -1.293 1.513 1.00 97.88 96 LEU A O 1
ATOM 687 N N . TYR A 1 97 ? -5.830 -2.465 -0.415 1.00 98.44 97 TYR A N 1
ATOM 688 C CA . TYR A 1 97 ? -4.498 -2.073 -0.853 1.00 98.44 97 TYR A CA 1
ATOM 689 C C . TYR A 1 97 ? -4.502 -1.641 -2.315 1.00 98.44 97 TYR A C 1
ATOM 691 O O . TYR A 1 97 ? -5.207 -2.223 -3.136 1.00 98.44 97 TYR A O 1
ATOM 699 N N . ASP A 1 98 ? -3.684 -0.645 -2.622 1.00 98.19 98 ASP A N 1
ATOM 700 C CA . ASP A 1 98 ? -3.315 -0.271 -3.976 1.00 98.19 98 ASP A CA 1
ATOM 701 C C . ASP A 1 98 ? -2.292 -1.280 -4.500 1.00 98.19 98 ASP A C 1
ATOM 703 O O . ASP A 1 98 ? -1.267 -1.539 -3.858 1.00 98.19 98 ASP A O 1
ATOM 707 N N . GLY A 1 99 ? -2.583 -1.871 -5.653 1.00 97.94 99 GLY A N 1
ATOM 708 C CA . GLY A 1 99 ? -1.697 -2.785 -6.348 1.00 97.94 99 GLY A CA 1
ATOM 709 C C . GLY A 1 99 ? -1.308 -2.275 -7.727 1.00 97.94 99 GLY A C 1
ATOM 710 O O . GLY A 1 99 ? -2.116 -1.668 -8.440 1.00 97.94 99 GLY A O 1
ATOM 711 N N . LEU A 1 100 ? -0.062 -2.552 -8.105 1.00 96.88 100 LEU A N 1
ATOM 712 C CA . LEU A 1 100 ? 0.509 -2.133 -9.380 1.00 96.88 100 LEU A CA 1
ATOM 713 C C . LEU A 1 100 ? 1.260 -3.278 -10.051 1.00 96.88 100 LEU A C 1
ATOM 715 O O . LEU A 1 100 ? 1.954 -4.044 -9.387 1.00 96.88 100 LEU A O 1
ATOM 719 N N . THR A 1 101 ? 1.152 -3.380 -11.376 1.00 97.38 101 THR A N 1
ATOM 720 C CA . THR A 1 101 ? 1.796 -4.455 -12.147 1.00 97.38 101 THR A CA 1
ATOM 721 C C . THR A 1 101 ? 3.270 -4.161 -12.416 1.00 97.38 101 THR A C 1
ATOM 723 O O . THR A 1 101 ? 4.093 -5.071 -12.410 1.00 97.38 101 THR A O 1
ATOM 726 N N . ARG A 1 102 ? 3.618 -2.898 -12.666 1.00 96.88 102 ARG A N 1
ATOM 727 C CA . ARG A 1 102 ? 4.971 -2.444 -13.027 1.00 96.88 102 ARG A CA 1
ATOM 728 C C . ARG A 1 102 ? 5.080 -0.931 -12.857 1.00 96.88 102 ARG A C 1
ATOM 730 O O . ARG A 1 102 ? 4.067 -0.240 -12.797 1.00 96.88 102 ARG A O 1
ATOM 737 N N . ALA A 1 103 ? 6.303 -0.420 -12.824 1.00 96.31 103 ALA A N 1
ATOM 738 C CA . ALA A 1 103 ? 6.571 0.996 -12.592 1.00 96.31 103 ALA A CA 1
ATOM 739 C C . ALA A 1 103 ? 5.961 1.932 -13.642 1.00 96.31 103 ALA A C 1
ATOM 741 O O . ALA A 1 103 ? 5.566 3.042 -13.312 1.00 96.31 103 ALA A O 1
ATOM 742 N N . GLU A 1 104 ? 5.856 1.497 -14.899 1.00 94.88 104 GLU A N 1
ATOM 743 C CA . GLU A 1 104 ? 5.304 2.312 -15.990 1.00 94.88 104 GLU A CA 1
ATOM 744 C C . GLU A 1 104 ? 3.821 2.626 -15.795 1.00 94.88 104 GLU A C 1
ATOM 746 O O . GLU A 1 104 ? 3.301 3.569 -16.389 1.00 94.88 104 GLU A O 1
ATOM 751 N N . ASP A 1 105 ? 3.151 1.835 -14.961 1.00 93.38 105 ASP A N 1
ATOM 752 C CA . ASP A 1 105 ? 1.757 2.037 -14.621 1.00 93.38 105 ASP A CA 1
ATOM 753 C C . ASP A 1 105 ? 1.611 3.002 -13.420 1.00 93.38 105 ASP A C 1
ATOM 755 O O . ASP A 1 105 ? 0.499 3.191 -12.939 1.00 93.38 105 ASP A O 1
ATOM 759 N N . ASN A 1 106 ? 2.694 3.622 -12.915 1.00 91.62 106 ASN A N 1
ATOM 760 C CA . ASN A 1 106 ? 2.639 4.606 -11.823 1.00 91.62 106 ASN A CA 1
ATOM 761 C C . ASN A 1 106 ? 1.525 5.633 -12.081 1.00 91.62 106 ASN A C 1
ATOM 763 O O . ASN A 1 106 ? 1.398 6.128 -13.203 1.00 91.62 106 ASN A O 1
ATOM 767 N N . TYR A 1 107 ? 0.742 5.946 -11.042 1.00 90.88 107 TYR A N 1
ATOM 768 C CA . TYR A 1 107 ? -0.504 6.726 -11.108 1.00 90.88 107 TYR A CA 1
ATOM 769 C C . TYR A 1 107 ? -1.754 5.954 -11.590 1.00 90.88 107 TYR A C 1
ATOM 771 O O . TYR A 1 107 ? -2.828 6.538 -11.657 1.00 90.88 107 TYR A O 1
ATOM 779 N N . ARG A 1 108 ? -1.658 4.647 -11.883 1.00 94.00 108 ARG A N 1
ATOM 780 C CA . ARG A 1 108 ? -2.764 3.779 -12.351 1.00 94.00 108 ARG A CA 1
ATOM 781 C C . ARG A 1 108 ? -2.965 2.536 -11.475 1.00 94.00 108 ARG A C 1
ATOM 783 O O . ARG A 1 108 ? -3.291 1.453 -11.971 1.00 94.00 108 ARG A O 1
ATOM 790 N N . GLU A 1 109 ? -2.711 2.657 -10.175 1.00 95.94 109 GLU A N 1
ATOM 791 C CA . GLU A 1 109 ? -2.949 1.580 -9.214 1.00 95.94 109 GLU A CA 1
ATOM 792 C C . GLU A 1 109 ? -4.420 1.136 -9.217 1.00 95.94 109 GLU A C 1
ATOM 794 O O . GLU A 1 109 ? -5.331 1.898 -9.548 1.00 95.94 109 GLU A O 1
ATOM 799 N N . ARG A 1 110 ? -4.644 -0.126 -8.846 1.00 96.94 110 ARG A N 1
ATOM 800 C CA . ARG A 1 110 ? -5.975 -0.738 -8.721 1.00 96.94 110 ARG A CA 1
ATOM 801 C C . ARG A 1 110 ? -6.130 -1.353 -7.337 1.00 96.94 110 ARG A C 1
ATOM 803 O O . ARG A 1 110 ? -5.134 -1.684 -6.703 1.00 96.94 110 ARG A O 1
ATOM 810 N N . ILE A 1 111 ? -7.357 -1.549 -6.867 1.00 97.75 111 ILE A N 1
ATOM 811 C CA . ILE A 1 111 ? -7.592 -2.003 -5.492 1.00 97.75 111 ILE A CA 1
ATOM 812 C C . ILE A 1 111 ? -7.644 -3.519 -5.401 1.00 97.75 111 ILE A C 1
ATOM 814 O O . ILE A 1 111 ? -8.399 -4.167 -6.124 1.00 97.75 111 ILE A O 1
ATOM 818 N N . GLY A 1 112 ? -6.918 -4.070 -4.437 1.00 97.94 112 GLY A N 1
ATOM 819 C CA . GLY A 1 112 ? -7.072 -5.430 -3.940 1.00 97.94 112 GLY A CA 1
ATOM 820 C C . GLY A 1 112 ? -7.543 -5.451 -2.490 1.00 97.94 112 GLY A C 1
ATOM 821 O O . GLY A 1 112 ? -7.648 -4.420 -1.823 1.00 97.94 112 GLY A O 1
ATOM 822 N N . VAL A 1 113 ? -7.819 -6.654 -1.992 1.00 97.94 113 VAL A N 1
ATOM 823 C CA . VAL A 1 113 ? -8.177 -6.892 -0.590 1.00 97.94 113 VAL A CA 1
ATOM 824 C C . VAL A 1 113 ? -7.100 -7.753 0.050 1.00 97.94 113 VAL A C 1
ATOM 826 O O . VAL A 1 113 ? -6.733 -8.796 -0.494 1.00 97.94 113 VAL A O 1
ATOM 829 N N . ALA A 1 114 ? -6.607 -7.338 1.212 1.00 98.25 114 ALA A N 1
ATOM 830 C CA . ALA A 1 114 ? -5.650 -8.096 2.002 1.00 98.25 114 ALA A CA 1
ATOM 831 C C . ALA A 1 114 ? -6.262 -8.510 3.340 1.00 98.25 114 ALA A C 1
ATOM 833 O O . ALA A 1 114 ? -7.026 -7.758 3.949 1.00 98.25 114 ALA A O 1
ATOM 834 N N . ARG A 1 115 ? -5.905 -9.710 3.801 1.00 98.06 115 ARG A N 1
ATOM 835 C CA . ARG A 1 115 ? -6.273 -10.224 5.119 1.00 98.06 115 ARG A CA 1
ATOM 836 C C . ARG A 1 115 ? -5.020 -10.488 5.939 1.00 98.06 115 ARG A C 1
ATOM 838 O O . ARG A 1 115 ? -4.023 -10.965 5.397 1.00 98.06 115 ARG A O 1
ATOM 845 N N . ARG A 1 116 ? -5.089 -10.185 7.231 1.00 97.25 116 ARG A N 1
ATOM 846 C CA . ARG A 1 116 ? -4.048 -10.516 8.200 1.00 97.25 116 ARG A CA 1
ATOM 847 C C . ARG A 1 116 ? -4.176 -11.974 8.631 1.00 97.25 116 ARG A C 1
ATOM 849 O O . ARG A 1 116 ? -5.258 -12.409 9.023 1.00 97.25 116 ARG A O 1
ATOM 856 N N . ASP A 1 117 ? -3.077 -12.710 8.588 1.00 95.19 117 ASP A N 1
ATOM 857 C CA . ASP A 1 117 ? -2.990 -14.074 9.094 1.00 95.19 117 ASP A CA 1
ATOM 858 C C . ASP A 1 117 ? -2.623 -14.087 10.592 1.00 95.19 117 ASP A C 1
ATOM 860 O O . ASP A 1 117 ? -2.261 -13.073 11.199 1.00 95.19 117 ASP A O 1
ATOM 864 N N . SER A 1 118 ? -2.740 -15.255 11.229 1.00 93.00 118 SER A N 1
ATOM 865 C CA . SER A 1 118 ? -2.546 -15.409 12.680 1.00 93.00 118 SER A CA 1
ATOM 866 C C . SER A 1 118 ? -1.125 -15.108 13.163 1.00 93.00 118 SER A C 1
ATOM 868 O O . SER A 1 118 ? -0.935 -14.802 14.337 1.00 93.00 118 SER A O 1
ATOM 870 N N . ASP A 1 119 ? -0.129 -15.213 12.282 1.00 92.69 119 ASP A N 1
ATOM 871 C CA . ASP A 1 119 ? 1.269 -14.867 12.571 1.00 92.69 119 ASP A CA 1
ATOM 872 C C . ASP A 1 119 ? 1.554 -13.360 12.435 1.00 92.69 119 ASP A C 1
ATOM 874 O O . ASP A 1 119 ? 2.657 -12.900 12.725 1.00 92.69 119 ASP A O 1
ATOM 878 N N . GLY A 1 120 ? 0.545 -12.579 12.041 1.00 91.25 120 GLY A N 1
ATOM 879 C CA . GLY A 1 120 ? 0.623 -11.138 11.870 1.00 91.25 120 GLY A CA 1
ATOM 880 C C . GLY A 1 120 ? 1.027 -10.681 10.471 1.00 91.25 120 GLY A C 1
ATOM 881 O O . GLY A 1 120 ? 0.942 -9.474 10.227 1.00 91.25 120 GLY A O 1
ATOM 882 N N . SER A 1 121 ? 1.408 -11.598 9.576 1.00 95.19 121 SER A N 1
ATOM 883 C CA . SER A 1 121 ? 1.615 -11.306 8.156 1.00 95.19 121 SER A CA 1
ATOM 884 C C . SER A 1 121 ? 0.295 -10.958 7.468 1.00 95.19 121 SER A C 1
ATOM 886 O O . SER A 1 121 ? -0.791 -11.210 7.996 1.00 95.19 121 SER A O 1
ATOM 888 N N . TRP A 1 122 ? 0.379 -10.324 6.305 1.00 98.12 122 TRP A N 1
ATOM 889 C CA . TRP A 1 122 ? -0.767 -10.010 5.468 1.00 98.12 122 TRP A CA 1
ATOM 890 C C . TRP A 1 122 ? -0.608 -10.686 4.116 1.00 98.12 122 TRP A C 1
ATOM 892 O O . TRP A 1 122 ? 0.482 -10.752 3.551 1.00 98.12 122 TRP A O 1
ATOM 902 N N . ARG A 1 123 ? -1.728 -11.133 3.559 1.00 97.50 123 ARG A N 1
ATOM 903 C CA . ARG A 1 123 ? -1.777 -11.711 2.219 1.00 97.50 123 ARG A CA 1
ATOM 904 C C . ARG A 1 123 ? -2.929 -11.141 1.421 1.00 97.50 123 ARG A C 1
ATOM 906 O O . ARG A 1 123 ? -3.993 -10.848 1.970 1.00 97.50 123 ARG A O 1
ATOM 913 N N . SER A 1 124 ? -2.745 -11.062 0.110 1.00 97.50 124 SER A N 1
ATOM 914 C CA . SER A 1 124 ? -3.851 -10.796 -0.803 1.00 97.50 124 SER A CA 1
ATOM 915 C C . SER A 1 124 ? -4.884 -11.926 -0.735 1.00 97.50 124 SER A C 1
ATOM 917 O O . SER A 1 124 ? -4.546 -13.112 -0.779 1.00 97.50 124 SER A O 1
ATOM 919 N N . VAL A 1 125 ? -6.162 -11.561 -0.652 1.00 97.06 125 VAL A N 1
ATOM 920 C CA . VAL A 1 125 ? -7.294 -12.470 -0.891 1.00 97.06 125 VAL A CA 1
ATOM 921 C C . VAL A 1 125 ? -7.893 -12.275 -2.287 1.00 97.06 125 VAL A C 1
ATOM 923 O O . VAL A 1 125 ? -8.825 -12.980 -2.668 1.00 97.06 125 VAL A O 1
ATOM 926 N N . THR A 1 126 ? -7.312 -11.374 -3.085 1.00 96.56 126 THR A N 1
ATOM 927 C CA . THR A 1 126 ? -7.680 -11.083 -4.479 1.00 96.56 126 THR A CA 1
ATOM 928 C C . THR A 1 126 ? 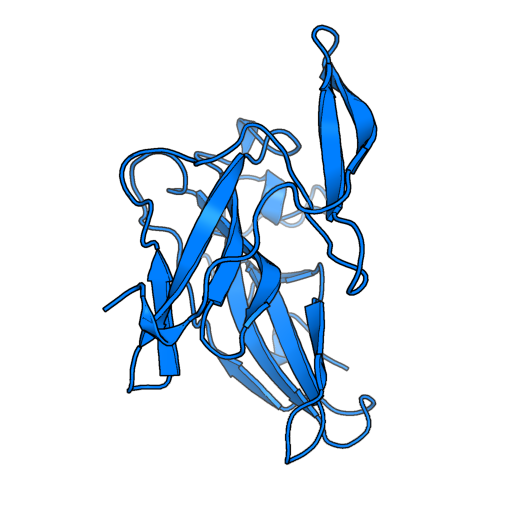-6.481 -11.261 -5.430 1.00 96.56 126 THR A C 1
ATOM 930 O O . THR A 1 126 ? -6.196 -10.382 -6.241 1.00 96.56 126 THR A O 1
ATOM 933 N N . PRO A 1 127 ? -5.751 -12.396 -5.391 1.00 94.94 127 PRO A N 1
ATOM 934 C CA . PRO A 1 127 ? -4.482 -12.534 -6.117 1.00 94.94 127 PRO A CA 1
ATOM 935 C C . PRO A 1 127 ? -4.646 -12.609 -7.643 1.00 94.94 127 PRO A C 1
ATOM 937 O O . PRO A 1 127 ? -3.693 -12.434 -8.389 1.00 94.94 127 PRO A O 1
ATOM 940 N N . ARG A 1 128 ? -5.852 -12.907 -8.143 1.00 95.62 128 ARG A N 1
ATOM 941 C CA . ARG A 1 128 ? -6.087 -13.115 -9.583 1.00 95.62 128 ARG A CA 1
ATOM 942 C C . ARG A 1 128 ? -6.421 -11.834 -10.337 1.00 95.62 128 ARG A C 1
ATOM 944 O O . ARG A 1 128 ? -6.143 -11.755 -11.529 1.00 95.62 128 ARG A O 1
ATOM 951 N N . ALA A 1 129 ? -7.070 -10.885 -9.673 1.00 96.75 129 ALA A N 1
ATOM 952 C CA . ALA A 1 129 ? -7.534 -9.642 -10.268 1.00 96.75 129 ALA A CA 1
ATOM 953 C C . ALA A 1 129 ? -7.842 -8.619 -9.165 1.00 96.75 129 ALA A C 1
ATOM 955 O O . ALA A 1 129 ? -8.246 -9.032 -8.071 1.00 96.75 129 ALA A O 1
ATOM 956 N N . PRO A 1 130 ? -7.716 -7.314 -9.457 1.00 97.12 130 PRO A N 1
ATOM 957 C CA . PRO A 1 130 ? -8.202 -6.276 -8.563 1.00 97.12 130 PRO A CA 1
ATOM 958 C C . PRO A 1 130 ? -9.728 -6.348 -8.428 1.00 97.12 130 PRO A C 1
ATOM 960 O O . PRO A 1 130 ? -10.429 -6.863 -9.303 1.00 97.12 130 PRO A O 1
ATOM 963 N N . VAL A 1 131 ? -10.250 -5.808 -7.331 1.00 95.69 131 VAL A N 1
ATOM 964 C CA . VAL A 1 131 ? -11.693 -5.686 -7.076 1.00 95.69 131 VAL A CA 1
ATOM 965 C C . VAL A 1 131 ? -12.279 -4.383 -7.604 1.00 95.69 131 VAL A C 1
ATOM 967 O O . VAL A 1 131 ? -13.491 -4.308 -7.801 1.00 95.69 131 VAL A O 1
ATOM 970 N N . LEU A 1 132 ? -11.448 -3.359 -7.819 1.00 92.31 132 LEU A N 1
ATOM 971 C CA . LEU A 1 132 ? -11.894 -2.050 -8.281 1.00 92.31 132 LEU A CA 1
ATOM 972 C C . LEU A 1 132 ? -10.784 -1.319 -9.046 1.00 92.31 132 LEU A C 1
ATOM 974 O O . LEU A 1 132 ? -9.639 -1.283 -8.598 1.00 92.31 132 LEU A O 1
ATOM 978 N N . ASP A 1 133 ? -11.156 -0.672 -10.150 1.00 92.50 133 ASP A N 1
ATOM 979 C CA . ASP A 1 133 ? -10.316 0.304 -10.851 1.00 92.50 133 ASP A CA 1
ATOM 980 C C . ASP A 1 133 ? -10.433 1.675 -10.155 1.00 92.50 133 ASP A C 1
ATOM 982 O O . ASP A 1 133 ? -11.218 2.557 -10.529 1.00 92.50 133 ASP A O 1
ATOM 986 N N . ALA A 1 134 ? -9.697 1.795 -9.053 1.00 92.75 134 ALA A N 1
ATOM 987 C CA . ALA A 1 134 ? -9.564 2.974 -8.208 1.00 92.75 134 ALA A CA 1
ATOM 988 C C . ALA A 1 134 ? -8.200 2.944 -7.509 1.00 92.75 134 ALA A C 1
ATOM 990 O O . ALA A 1 134 ? -7.586 1.882 -7.409 1.00 92.75 134 ALA A O 1
ATOM 991 N N . ARG A 1 135 ? -7.774 4.083 -6.961 1.00 93.50 135 ARG A N 1
ATOM 992 C CA . ARG A 1 135 ? -6.582 4.176 -6.107 1.00 93.50 135 ARG A CA 1
ATOM 993 C C . ARG A 1 135 ? -6.832 5.047 -4.886 1.00 93.50 135 ARG A C 1
ATOM 995 O O . ARG A 1 135 ? -7.772 5.849 -4.878 1.00 93.50 135 ARG A O 1
ATOM 1002 N N . TYR A 1 136 ? -5.989 4.887 -3.870 1.00 93.44 136 TYR A N 1
ATOM 1003 C CA . TYR A 1 136 ? -6.048 5.657 -2.629 1.00 93.44 136 TYR A CA 1
ATOM 1004 C C . TYR A 1 136 ? -7.449 5.652 -2.009 1.00 93.44 136 TYR A C 1
ATOM 1006 O O . TYR A 1 136 ? -8.013 6.697 -1.676 1.00 93.44 136 TYR A O 1
ATOM 1014 N N . VAL A 1 137 ? -8.035 4.460 -1.856 1.00 95.81 137 VAL A N 1
ATOM 1015 C CA . VAL A 1 137 ? -9.288 4.351 -1.107 1.00 95.81 137 VAL A CA 1
ATOM 1016 C C . VAL A 1 137 ? -9.007 4.701 0.350 1.00 95.81 137 VAL A C 1
ATOM 1018 O O . VAL A 1 137 ? -8.097 4.128 0.948 1.00 95.81 137 VAL A O 1
ATOM 1021 N N . ALA A 1 138 ? -9.810 5.603 0.906 1.00 95.12 138 ALA A N 1
ATOM 1022 C CA . ALA A 1 138 ? -9.856 5.981 2.312 1.00 95.12 138 ALA A CA 1
ATOM 1023 C C . ALA A 1 138 ? -11.293 5.866 2.843 1.00 95.12 138 ALA A C 1
ATOM 1025 O O . ALA A 1 138 ? -12.256 5.969 2.081 1.00 95.12 138 ALA A O 1
ATOM 1026 N N . PHE A 1 139 ? -11.446 5.672 4.152 1.00 93.56 139 PHE A N 1
ATOM 1027 C CA . PHE A 1 139 ? -12.744 5.540 4.815 1.00 93.56 139 PHE A CA 1
ATOM 1028 C C . PHE A 1 139 ? -12.782 6.403 6.078 1.00 93.56 139 PHE A C 1
ATOM 1030 O O . PHE A 1 139 ? -11.884 6.299 6.912 1.00 93.56 139 PHE A O 1
ATOM 1037 N N . ASP A 1 140 ? -13.805 7.251 6.222 1.00 92.50 140 ASP A N 1
ATOM 1038 C CA . ASP A 1 140 ? -13.961 8.149 7.384 1.00 92.50 140 ASP A CA 1
ATOM 1039 C C . ASP A 1 140 ? -14.820 7.553 8.518 1.00 92.50 140 ASP A C 1
ATOM 1041 O O . ASP A 1 140 ? -15.039 8.208 9.534 1.00 92.50 140 ASP A O 1
ATOM 1045 N N . GLY A 1 141 ? -15.298 6.314 8.358 1.00 89.88 141 GLY A N 1
ATOM 1046 C CA . GLY A 1 141 ? -16.272 5.681 9.255 1.00 89.88 141 GLY A CA 1
ATOM 1047 C C . GLY A 1 141 ? -17.702 5.685 8.708 1.00 89.88 141 GLY A C 1
ATOM 1048 O O . GLY A 1 141 ? -18.521 4.878 9.144 1.00 89.88 141 GLY A O 1
ATOM 1049 N N . GLU A 1 142 ? -17.995 6.529 7.718 1.00 91.88 142 GLU A N 1
ATOM 1050 C CA . GLU A 1 142 ? -19.324 6.669 7.113 1.00 91.88 142 GLU A CA 1
ATOM 1051 C C . GLU A 1 142 ? -19.298 6.567 5.585 1.00 91.88 142 GLU A C 1
ATOM 1053 O O . GLU A 1 142 ? -20.263 6.105 4.977 1.00 91.88 142 GLU A O 1
ATOM 1058 N N . ARG A 1 143 ? -18.217 7.013 4.942 1.00 95.38 143 ARG A N 1
ATOM 1059 C CA . ARG A 1 143 ? -18.075 7.122 3.488 1.00 95.38 143 ARG A CA 1
ATOM 1060 C C . ARG A 1 143 ? -16.681 6.720 3.037 1.00 95.38 143 ARG A C 1
ATOM 1062 O O . ARG A 1 143 ? -15.683 6.981 3.708 1.00 95.38 143 ARG A O 1
ATOM 1069 N N . TYR A 1 144 ? -16.635 6.127 1.853 1.00 95.12 144 TYR A N 1
ATOM 1070 C CA . TYR A 1 144 ? -15.414 5.887 1.103 1.00 95.12 144 TYR A CA 1
ATOM 1071 C C . TYR A 1 144 ? -15.085 7.085 0.227 1.00 95.12 144 TYR A C 1
ATOM 1073 O O . TYR A 1 144 ? -15.983 7.668 -0.381 1.00 95.12 144 TYR A O 1
ATOM 1081 N N . PHE A 1 145 ? -13.796 7.384 0.123 1.00 97.00 145 PHE A N 1
ATOM 1082 C CA . PHE A 1 145 ? -13.215 8.385 -0.763 1.00 97.00 145 PHE A CA 1
ATOM 1083 C C . PHE A 1 145 ? -12.136 7.712 -1.597 1.00 97.00 145 PHE A C 1
ATOM 1085 O O . PHE A 1 145 ? -11.405 6.884 -1.062 1.00 97.00 145 PHE A O 1
ATOM 1092 N N . TRP A 1 146 ? -12.044 8.029 -2.884 1.00 96.94 146 TRP A N 1
ATOM 1093 C CA . TRP A 1 146 ? -11.026 7.437 -3.752 1.00 96.94 146 TRP A CA 1
ATOM 1094 C C . TRP A 1 146 ? -10.730 8.311 -4.963 1.00 96.94 146 TRP A C 1
ATOM 1096 O O . TRP A 1 146 ? -11.547 9.146 -5.362 1.00 96.94 146 TRP A O 1
ATOM 1106 N N . GLU A 1 147 ? -9.573 8.075 -5.568 1.00 96.69 147 GLU A N 1
ATOM 1107 C CA . GLU A 1 147 ? -9.223 8.604 -6.879 1.00 96.69 147 GLU A CA 1
ATOM 1108 C C . GLU A 1 147 ? -9.687 7.646 -7.979 1.00 96.69 147 GLU A C 1
ATOM 1110 O O . GLU A 1 147 ? -9.465 6.432 -7.912 1.00 96.69 147 GLU A O 1
ATOM 1115 N N . HIS A 1 148 ? -10.307 8.201 -9.017 1.00 94.31 148 HIS A N 1
ATOM 1116 C CA . HIS A 1 148 ? -10.725 7.466 -10.203 1.00 94.31 148 HIS A CA 1
ATOM 1117 C C . HIS A 1 148 ? -10.085 8.058 -11.454 1.00 94.31 148 HIS A C 1
ATOM 1119 O O . HIS A 1 148 ? -10.239 9.253 -11.716 1.00 94.31 148 HIS A O 1
ATOM 1125 N N . GLU A 1 149 ? -9.403 7.212 -12.224 1.00 93.12 149 GLU A N 1
ATOM 1126 C CA . GLU A 1 149 ? -8.801 7.602 -13.496 1.00 93.12 149 GLU A CA 1
ATOM 1127 C C . GLU A 1 149 ? -9.889 7.855 -14.555 1.00 93.12 149 GLU A C 1
ATOM 1129 O O . GLU A 1 149 ? -10.814 7.060 -14.740 1.00 93.12 149 GLU A O 1
ATOM 1134 N N . LEU A 1 150 ? -9.767 8.973 -15.267 1.00 92.25 150 LEU A N 1
ATOM 1135 C CA . LEU A 1 150 ? -10.596 9.348 -16.404 1.00 92.25 150 LEU A CA 1
ATOM 1136 C C . LEU A 1 150 ? -9.937 8.929 -17.724 1.00 92.25 150 LEU A C 1
ATOM 1138 O O . LEU A 1 150 ? -8.743 8.662 -17.807 1.00 92.25 150 LEU A O 1
ATOM 1142 N N . ALA A 1 151 ? -10.717 8.916 -18.807 1.00 92.62 151 ALA A N 1
ATOM 1143 C CA . ALA A 1 151 ? -10.232 8.488 -20.123 1.00 92.62 151 ALA A CA 1
ATOM 1144 C C . ALA A 1 151 ? -9.068 9.337 -20.681 1.00 92.62 151 ALA A C 1
ATOM 1146 O O . ALA A 1 151 ? -8.351 8.874 -21.566 1.00 92.62 151 ALA A O 1
ATOM 1147 N N . ASP A 1 152 ? -8.886 10.567 -20.192 1.00 93.50 152 ASP A N 1
ATOM 1148 C CA . ASP A 1 152 ? -7.772 11.450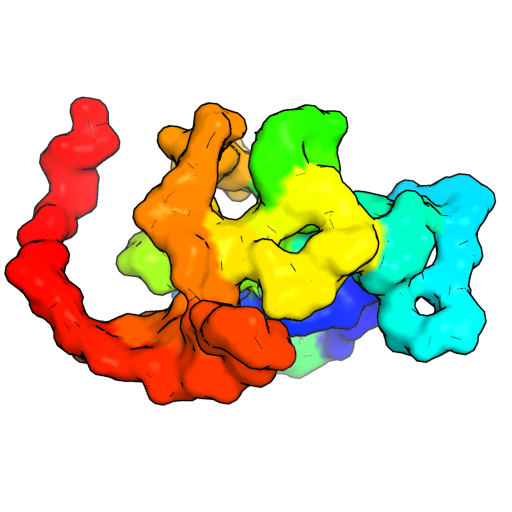 -20.557 1.00 93.50 152 ASP A CA 1
ATOM 1149 C C . ASP A 1 152 ? -6.530 11.280 -19.657 1.00 93.50 152 ASP A C 1
ATOM 1151 O O . ASP A 1 152 ? -5.537 11.983 -19.846 1.00 93.50 152 ASP A O 1
ATOM 1155 N N . GLY A 1 153 ? -6.570 10.344 -18.702 1.00 89.81 153 GLY A N 1
ATOM 1156 C CA . GLY A 1 153 ? -5.507 10.075 -17.733 1.00 89.81 153 GLY A CA 1
ATOM 1157 C C . GLY A 1 153 ? -5.470 11.040 -16.546 1.00 89.81 153 GLY A C 1
ATOM 1158 O O . GLY A 1 153 ? -4.590 10.917 -15.697 1.00 89.81 153 GLY A O 1
ATOM 1159 N N . SER A 1 154 ? -6.390 12.007 -16.469 1.00 93.94 154 SER A N 1
ATOM 1160 C CA . SER A 1 154 ? -6.593 12.805 -15.258 1.00 93.94 154 SER A CA 1
ATOM 1161 C C . SER A 1 154 ? -7.422 12.033 -14.229 1.00 93.94 154 SER A C 1
ATOM 1163 O O . SER A 1 154 ? -8.003 10.993 -14.534 1.00 93.94 154 SER A O 1
ATOM 1165 N N . HIS A 1 155 ? -7.436 12.504 -12.983 1.00 94.31 155 HIS A N 1
ATOM 1166 C CA . HIS A 1 155 ? -8.127 11.835 -11.883 1.00 94.31 155 HIS A CA 1
ATOM 1167 C C . HIS A 1 155 ? -9.187 12.750 -11.277 1.00 94.31 155 HIS A C 1
ATOM 1169 O O . HIS A 1 155 ? -8.973 13.955 -11.124 1.00 94.31 155 HIS A O 1
ATOM 1175 N N . GLU A 1 156 ? -10.308 12.159 -10.870 1.00 96.12 156 GLU A N 1
ATOM 1176 C CA . GLU A 1 156 ? -11.300 12.821 -10.024 1.00 96.12 156 GLU A CA 1
ATOM 1177 C C . GLU A 1 156 ? -11.405 12.151 -8.653 1.00 96.12 156 GLU A C 1
ATOM 1179 O O . GLU A 1 156 ? -11.191 10.945 -8.506 1.00 96.12 156 GLU A O 1
ATOM 1184 N N . LEU A 1 157 ? -11.761 12.947 -7.644 1.00 97.62 157 LEU A N 1
ATOM 1185 C CA . LEU A 1 157 ? -12.048 12.457 -6.301 1.00 97.62 157 LEU A CA 1
ATOM 1186 C C . LEU A 1 157 ? -13.530 12.108 -6.199 1.00 97.62 157 LEU A C 1
ATOM 1188 O O . LEU A 1 157 ? -14.396 12.959 -6.413 1.00 97.62 157 LEU A O 1
ATOM 1192 N N . ARG A 1 158 ? -13.821 10.860 -5.844 1.00 97.19 158 ARG A N 1
ATOM 1193 C CA . ARG A 1 158 ? -15.183 10.356 -5.666 1.00 97.19 158 ARG A CA 1
ATOM 1194 C C . ARG A 1 158 ? -15.471 10.043 -4.206 1.00 97.19 158 ARG A C 1
ATOM 1196 O O . ARG A 1 158 ? -14.560 9.827 -3.411 1.00 97.19 158 ARG A O 1
ATOM 1203 N N . VAL A 1 159 ? -16.762 10.021 -3.872 1.00 96.62 159 VAL A N 1
ATOM 1204 C CA . VAL A 1 159 ? -17.270 9.689 -2.539 1.00 96.62 159 VAL A CA 1
ATOM 1205 C C . VAL A 1 159 ? -18.534 8.840 -2.636 1.00 96.62 159 VAL A C 1
ATOM 1207 O O . VAL A 1 159 ? -19.395 9.095 -3.479 1.00 96.62 159 VAL A O 1
ATOM 1210 N N . ALA A 1 160 ? -18.667 7.845 -1.762 1.00 94.94 160 ALA A N 1
ATOM 1211 C CA . ALA A 1 160 ? -19.876 7.036 -1.641 1.00 94.94 160 ALA A CA 1
ATOM 1212 C C . ALA A 1 160 ? -20.037 6.485 -0.221 1.00 94.94 160 ALA A C 1
ATOM 1214 O O . ALA A 1 160 ? -19.059 6.120 0.427 1.00 94.94 160 ALA A O 1
ATOM 1215 N N . ALA A 1 161 ? -21.279 6.386 0.251 1.00 93.06 161 ALA A N 1
ATOM 1216 C CA . ALA A 1 161 ? -21.585 5.625 1.459 1.00 93.06 161 ALA A CA 1
ATOM 1217 C C . ALA A 1 161 ? -21.539 4.110 1.159 1.00 93.06 161 ALA A C 1
ATOM 1219 O O . ALA A 1 161 ? -21.870 3.711 0.035 1.00 93.06 161 ALA A O 1
ATOM 1220 N N . PRO A 1 162 ? -21.179 3.254 2.134 1.00 87.62 162 PRO A N 1
ATOM 1221 C CA . PRO A 1 162 ? -21.325 1.809 2.007 1.00 87.62 162 PRO A CA 1
ATOM 1222 C C . PRO A 1 162 ? -22.775 1.448 1.661 1.00 87.62 162 PRO A C 1
ATOM 1224 O O . PRO A 1 162 ? -23.712 1.869 2.338 1.00 87.62 162 PRO A O 1
ATOM 1227 N N . SER A 1 163 ? -22.976 0.660 0.606 1.00 78.62 163 SER A N 1
ATOM 1228 C CA . SER A 1 163 ? -24.310 0.202 0.189 1.00 78.62 163 SER A CA 1
ATOM 1229 C C . SER A 1 163 ? -24.749 -1.084 0.894 1.00 78.62 163 SER A C 1
ATOM 1231 O O . SER A 1 163 ? -25.920 -1.458 0.837 1.00 78.62 163 SER A O 1
ATOM 1233 N N . THR A 1 164 ? -23.825 -1.795 1.543 1.00 68.56 164 THR A N 1
ATOM 1234 C CA . THR A 1 164 ? -24.080 -3.016 2.316 1.00 68.56 164 THR A CA 1
ATOM 1235 C C . THR A 1 164 ? -22.999 -3.171 3.381 1.00 68.56 164 THR A C 1
ATOM 1237 O O . THR A 1 164 ? -21.814 -3.058 3.075 1.00 68.56 164 THR A O 1
ATOM 1240 N N . THR A 1 165 ? -23.404 -3.468 4.615 1.00 65.12 165 THR A N 1
ATOM 1241 C CA . THR A 1 165 ? -22.497 -3.847 5.705 1.00 65.12 165 THR A CA 1
ATOM 1242 C C . THR A 1 165 ? -22.583 -5.356 5.888 1.00 65.12 165 THR A C 1
ATOM 1244 O O . THR A 1 165 ? -23.669 -5.884 6.124 1.00 65.12 165 THR A O 1
ATOM 1247 N N . LEU A 1 166 ? -21.457 -6.054 5.755 1.00 58.12 166 LEU A N 1
ATOM 1248 C CA . LEU A 1 166 ? -21.355 -7.479 6.067 1.00 58.12 166 LEU A CA 1
ATOM 1249 C C . LEU A 1 166 ? -20.760 -7.638 7.464 1.00 58.12 166 LEU A C 1
ATOM 1251 O O . LEU A 1 166 ? -19.816 -6.934 7.818 1.00 58.12 166 LEU A O 1
ATOM 1255 N N . ASP A 1 167 ? -21.305 -8.563 8.249 1.00 53.53 167 ASP A N 1
ATOM 1256 C CA . ASP A 1 167 ? -20.742 -8.896 9.553 1.00 53.53 167 ASP A CA 1
ATOM 1257 C C . ASP A 1 167 ? -19.444 -9.699 9.354 1.00 53.53 167 ASP A C 1
ATOM 1259 O O . ASP A 1 167 ? -19.380 -10.617 8.528 1.00 53.53 167 ASP A O 1
ATOM 1263 N N . ALA A 1 168 ? -18.390 -9.370 10.100 1.00 48.47 168 ALA A N 1
ATOM 1264 C CA . ALA A 1 168 ? -17.090 -10.028 9.966 1.00 48.47 168 ALA A CA 1
ATOM 1265 C C . ALA A 1 168 ? -17.180 -11.541 10.257 1.00 48.47 168 ALA A C 1
ATOM 1267 O O . ALA A 1 168 ? -16.425 -12.333 9.692 1.00 48.47 168 ALA A O 1
ATOM 1268 N N . ALA A 1 169 ? -18.162 -11.959 11.067 1.00 49.72 169 ALA A N 1
ATOM 1269 C CA . ALA A 1 169 ? -18.451 -13.363 11.365 1.00 49.72 169 ALA A CA 1
ATOM 1270 C C . ALA A 1 169 ? -18.887 -14.194 10.139 1.00 49.72 169 ALA A C 1
ATOM 1272 O O . ALA A 1 169 ? -18.838 -15.421 10.186 1.00 49.72 169 ALA A O 1
ATOM 1273 N N . THR A 1 170 ? -19.305 -13.550 9.043 1.00 44.53 170 THR A N 1
ATOM 1274 C CA . THR A 1 170 ? -19.795 -14.227 7.828 1.00 44.53 170 THR A CA 1
ATOM 1275 C C . THR A 1 170 ? -18.728 -14.498 6.759 1.00 44.53 170 THR A C 1
ATOM 1277 O O . THR A 1 170 ? -19.049 -15.096 5.736 1.00 44.53 170 THR A O 1
ATOM 1280 N N . LEU A 1 171 ? -17.464 -14.111 6.980 1.00 42.28 171 LEU A N 1
ATOM 1281 C CA . LEU A 1 171 ? -16.343 -14.304 6.036 1.00 42.28 171 LEU A CA 1
ATOM 1282 C C . LEU A 1 171 ? -15.387 -15.454 6.444 1.00 42.28 171 LEU A C 1
ATOM 1284 O O . LEU A 1 171 ? -14.171 -15.371 6.232 1.00 42.28 171 LEU A O 1
ATOM 1288 N N . GLY A 1 172 ? -15.937 -16.499 7.075 1.00 35.28 172 GLY A N 1
ATOM 1289 C CA . GLY A 1 172 ? -15.227 -17.713 7.510 1.00 35.28 172 GLY A CA 1
ATOM 1290 C C . GLY A 1 172 ? -15.125 -18.782 6.432 1.00 35.28 172 GLY A C 1
ATOM 1291 O O . GLY A 1 172 ? -16.174 -19.101 5.833 1.00 35.28 172 GLY A O 1
#

Foldseek 3Di:
DDACVLQVFPGWDQWDWDADPQAIKIKIWTFHDFPDQDCPVVCSLLPQRTAIAIWMWDDHYPPDTHTDHGQGGAPCAAAQNRYWGFQEDPDPFKTKTFGHHTSPCPLFTAIFMWGADPVRHIYTPPRHDGPGRWPNWYDPPFKIWTWHADPVRDTDIDIDGDPDDDDPVPPD

Secondary structure (DSSP, 8-state):
---HHHHTSSEEEEEEEEEETTEEEEEEEEE---SS---TTS-GGGSSSS-EEEEEEEESSSSS-EEEEEEE---SSGGGSSEEEEEEEEETTEEEEEEESSGGGTT--EEEEEEE-TTS-EEES-TTS-SBS-EEEEE-SS-EEEEEE-TTS-EEEEEE--S-PPPGGG--

Radius of gyration: 15.91 Å; chains: 1; bounding box: 46×30×43 Å

pLDDT: mean 92.88, std 10.47, range [3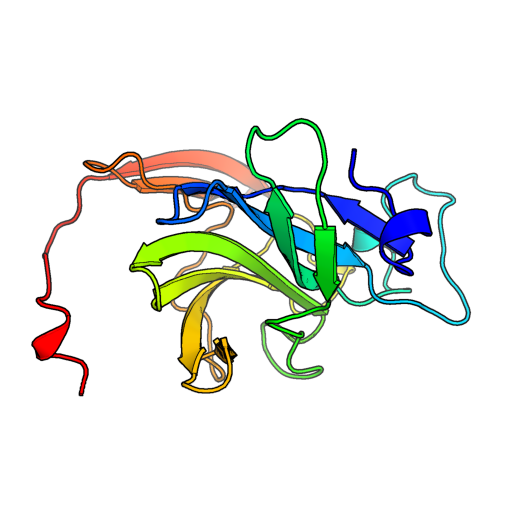5.28, 98.75]

Sequence (172 aa):
MLTAASTSTEGVKDPVIVASGDGLVMFASAALRSAVPDHASGDIFGTGTVRSATGIAQGREGEAWAWQGPVLEPSGDGWDAYETRISCLLAPDLALYDGLTRAEDNYRERIGVARRDSDGSWRSVTPRAPVLDARYVAFDGERYFWEHELADGSHELRVAAPSTTLDAATLG